Protein AF-A0A014LFZ2-F1 (afdb_monomer_lite)

Foldseek 3Di:
DDPPPPDQAQPDKDWDFDADPVRPGGPDTPDIDGHRDPDPDDDDDPVVDDPDPPPVVVVVVVD

Structure (mmCIF, N/CA/C/O backbone):
data_AF-A0A014LFZ2-F1
#
_entry.id   AF-A0A014LFZ2-F1
#
loop_
_atom_site.group_PDB
_atom_site.id
_atom_site.type_symbol
_atom_site.label_atom_id
_atom_site.label_alt_id
_atom_site.label_comp_id
_atom_site.label_asym_id
_atom_site.label_entity_id
_atom_site.label_seq_id
_atom_site.pdbx_PDB_ins_code
_atom_site.Cartn_x
_atom_site.Cartn_y
_atom_site.Cartn_z
_atom_site.occupancy
_atom_site.B_iso_or_equiv
_atom_site.auth_seq_id
_atom_site.auth_comp_id
_atom_site.auth_asym_id
_atom_site.auth_atom_id
_atom_site.pdbx_PDB_model_num
ATOM 1 N N . MET A 1 1 ? -8.010 -12.165 40.919 1.00 35.06 1 MET A N 1
ATOM 2 C CA . MET A 1 1 ? -8.866 -11.993 39.727 1.00 35.06 1 MET A CA 1
ATOM 3 C C . MET A 1 1 ? -8.349 -10.772 38.985 1.00 35.06 1 MET A C 1
ATOM 5 O O . MET A 1 1 ? -8.625 -9.661 39.410 1.00 35.06 1 MET A O 1
ATOM 9 N N . PHE A 1 2 ? -7.494 -10.961 37.980 1.00 38.06 2 PHE A N 1
ATOM 10 C CA . PHE A 1 2 ? -6.980 -9.852 37.175 1.00 38.06 2 PHE A CA 1
ATOM 11 C C . PHE A 1 2 ? -7.883 -9.715 35.953 1.00 38.06 2 PHE A C 1
ATOM 13 O O . PHE A 1 2 ? -7.847 -10.548 35.050 1.00 38.06 2 PHE A O 1
ATOM 20 N N . SER A 1 3 ? -8.749 -8.704 35.974 1.00 42.28 3 SER A N 1
ATOM 21 C CA . SER A 1 3 ? -9.553 -8.320 34.820 1.00 42.28 3 SER A CA 1
ATOM 22 C C . SER A 1 3 ? -8.613 -7.784 33.747 1.00 42.28 3 SER A C 1
ATOM 24 O O . SER A 1 3 ? -8.152 -6.648 33.830 1.00 42.28 3 SER A O 1
ATOM 26 N N . HIS A 1 4 ? -8.301 -8.608 32.749 1.00 41.78 4 HIS A N 1
ATOM 27 C CA . HIS A 1 4 ? -7.727 -8.112 31.509 1.00 41.78 4 HIS A CA 1
ATOM 28 C C . HIS A 1 4 ? -8.824 -7.325 30.791 1.00 41.78 4 HIS A C 1
ATOM 30 O O . HIS A 1 4 ? -9.700 -7.899 30.150 1.00 41.78 4 HIS A O 1
ATOM 36 N N . THR A 1 5 ? -8.803 -6.002 30.926 1.00 48.16 5 THR A N 1
ATOM 37 C CA . THR A 1 5 ? -9.441 -5.120 29.955 1.00 48.16 5 THR A CA 1
ATOM 38 C C . THR A 1 5 ? -8.708 -5.331 28.637 1.00 48.16 5 THR A C 1
ATOM 40 O O . THR A 1 5 ? -7.615 -4.811 28.418 1.00 48.16 5 THR A O 1
ATOM 43 N N . GLU A 1 6 ? -9.265 -6.188 27.783 1.00 51.91 6 GLU A N 1
ATOM 44 C CA . GLU A 1 6 ? -8.775 -6.397 26.427 1.00 51.91 6 GLU A CA 1
ATOM 45 C C . GLU A 1 6 ? -8.879 -5.056 25.700 1.00 51.91 6 GLU A C 1
ATOM 47 O O . GLU A 1 6 ? -9.962 -4.581 25.363 1.00 51.91 6 GLU A O 1
ATOM 52 N N . SER A 1 7 ? -7.745 -4.361 25.592 1.00 53.94 7 SER A N 1
ATOM 53 C CA . SER A 1 7 ? -7.707 -3.029 25.012 1.00 53.94 7 SER A CA 1
ATOM 54 C C . SER A 1 7 ? -8.197 -3.120 23.573 1.00 53.94 7 SER A C 1
ATOM 56 O O . SER A 1 7 ? -7.555 -3.771 22.746 1.00 53.94 7 SER A O 1
ATOM 58 N N . THR A 1 8 ? -9.258 -2.391 23.243 1.00 59.09 8 THR A N 1
ATOM 59 C CA . THR A 1 8 ? -9.723 -2.113 21.874 1.00 59.09 8 THR A CA 1
ATOM 60 C C . THR A 1 8 ? -8.730 -1.216 21.113 1.00 59.09 8 THR A C 1
ATOM 62 O O . THR A 1 8 ? -9.110 -0.357 20.321 1.00 59.09 8 THR A O 1
ATOM 65 N N . ALA A 1 9 ? -7.436 -1.340 21.409 1.00 59.38 9 ALA A N 1
ATOM 66 C CA . ALA A 1 9 ? -6.384 -0.534 20.834 1.00 59.38 9 ALA A CA 1
ATOM 67 C C . ALA A 1 9 ? -6.073 -1.053 19.421 1.00 59.38 9 ALA A C 1
ATOM 69 O O . ALA A 1 9 ? -5.949 -2.265 19.216 1.00 59.38 9 ALA A O 1
ATOM 70 N N . PRO A 1 10 ? -5.944 -0.161 18.426 1.00 57.19 10 PRO A N 1
ATOM 71 C CA . PRO A 1 10 ? -5.605 -0.560 17.069 1.00 57.19 10 PRO A CA 1
ATOM 72 C C . PRO A 1 10 ? -4.240 -1.249 17.056 1.00 57.19 10 PRO A C 1
ATOM 74 O O . PRO A 1 10 ? -3.230 -0.661 17.440 1.00 57.19 10 PRO A O 1
ATOM 77 N N . ARG A 1 11 ? -4.206 -2.505 16.600 1.00 67.50 11 ARG A N 1
ATOM 78 C CA . ARG A 1 11 ? -2.966 -3.295 16.529 1.00 67.50 11 ARG A CA 1
ATOM 79 C C . ARG A 1 11 ? -2.102 -2.920 15.329 1.00 67.50 11 ARG A C 1
ATOM 81 O O . ARG A 1 11 ? -0.905 -3.181 15.340 1.00 67.50 11 ARG A O 1
ATOM 88 N N . MET A 1 12 ? -2.696 -2.299 14.307 1.00 75.69 12 MET A N 1
ATOM 89 C CA . MET A 1 12 ? -1.988 -1.860 13.109 1.00 75.69 12 MET A CA 1
ATOM 90 C C . MET A 1 12 ? -2.630 -0.600 12.520 1.00 75.69 12 MET A C 1
ATOM 92 O O . MET A 1 12 ? -3.853 -0.473 12.446 1.00 75.69 12 MET A O 1
ATOM 96 N N . THR A 1 13 ? -1.792 0.332 12.068 1.00 79.75 13 THR A N 1
ATOM 97 C CA . THR A 1 13 ? -2.201 1.443 11.200 1.00 79.75 13 THR A CA 1
ATOM 98 C C . THR A 1 13 ? -1.459 1.306 9.881 1.00 79.75 13 THR A C 1
ATOM 100 O O . THR A 1 13 ? -0.233 1.229 9.874 1.00 79.75 13 THR A O 1
ATOM 103 N N . MET A 1 14 ? -2.191 1.307 8.772 1.00 84.62 14 MET A N 1
ATOM 104 C CA . MET A 1 14 ? -1.618 1.355 7.432 1.00 84.62 14 MET A CA 1
ATOM 105 C C . MET A 1 14 ? -1.827 2.753 6.853 1.00 84.62 14 MET A C 1
ATOM 107 O O . MET A 1 14 ? -2.933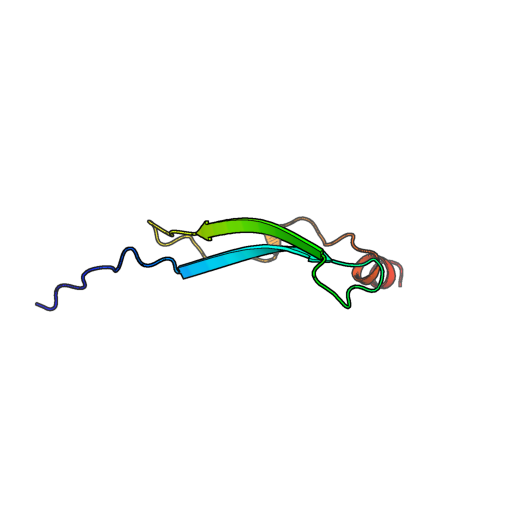 3.293 6.907 1.00 84.62 14 MET A O 1
ATOM 111 N N . ARG A 1 15 ? -0.763 3.350 6.316 1.00 87.44 15 ARG A N 1
ATOM 112 C CA . ARG A 1 15 ? -0.821 4.624 5.591 1.00 87.44 15 ARG A CA 1
ATOM 113 C C . ARG A 1 15 ? -0.484 4.382 4.131 1.00 87.44 15 ARG A C 1
ATOM 115 O O . ARG A 1 15 ? 0.458 3.650 3.836 1.00 87.44 15 ARG A O 1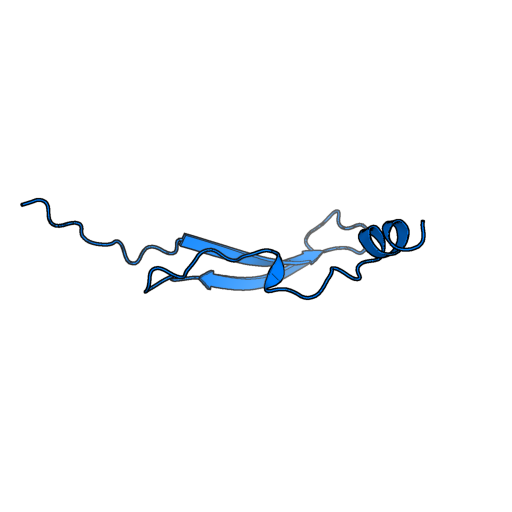
ATOM 122 N N . VAL A 1 16 ? -1.261 4.982 3.239 1.00 88.69 16 VAL A N 1
ATOM 123 C CA . VAL A 1 16 ? -1.087 4.850 1.792 1.00 88.69 16 VAL A CA 1
ATOM 124 C C . VAL A 1 16 ? -0.633 6.191 1.247 1.00 88.69 16 VAL A C 1
ATOM 126 O O . VAL A 1 16 ? -1.299 7.204 1.452 1.00 88.69 16 VAL A O 1
ATOM 129 N N . TYR A 1 17 ? 0.488 6.188 0.537 1.00 93.81 17 TYR A N 1
ATOM 130 C CA . TYR A 1 17 ? 1.073 7.382 -0.055 1.00 93.81 17 TYR A CA 1
ATOM 131 C C . TYR A 1 17 ? 1.193 7.230 -1.567 1.00 93.81 17 TYR A C 1
ATOM 133 O O . TYR A 1 17 ? 1.421 6.131 -2.077 1.00 93.81 17 TYR A O 1
ATOM 141 N N . ARG A 1 18 ? 1.096 8.353 -2.277 1.00 95.56 18 ARG A N 1
ATOM 142 C CA . ARG A 1 18 ? 1.642 8.498 -3.624 1.00 95.56 18 ARG A CA 1
ATOM 143 C C . ARG A 1 18 ? 3.068 9.017 -3.498 1.00 95.56 18 ARG A C 1
ATOM 145 O O . ARG A 1 18 ? 3.312 9.958 -2.744 1.00 95.56 18 ARG A O 1
ATOM 152 N N . VAL A 1 19 ? 3.984 8.409 -4.238 1.00 96.69 19 VAL A N 1
ATOM 153 C CA . VAL A 1 19 ? 5.390 8.816 -4.304 1.00 96.69 19 VAL A CA 1
ATOM 154 C C . VAL A 1 19 ? 5.750 9.275 -5.714 1.00 96.69 19 VAL A C 1
ATOM 156 O O . VAL A 1 19 ? 5.041 8.955 -6.674 1.00 96.69 19 VAL A O 1
ATOM 159 N N . SER A 1 20 ? 6.837 10.035 -5.831 1.00 96.12 20 SER A N 1
ATOM 160 C CA . SER A 1 20 ? 7.464 10.387 -7.104 1.00 96.12 20 SER A CA 1
ATOM 161 C C . SER A 1 20 ? 7.872 9.128 -7.890 1.00 96.12 20 SER A C 1
ATOM 163 O O . SER A 1 20 ? 8.017 8.058 -7.296 1.00 96.12 20 SER A O 1
ATOM 165 N N . PRO A 1 21 ? 8.057 9.209 -9.223 1.00 92.62 21 PRO A N 1
ATOM 166 C CA . PRO A 1 21 ? 8.401 8.039 -10.040 1.00 92.62 21 PRO A CA 1
ATOM 167 C C . PRO A 1 21 ? 9.691 7.317 -9.618 1.00 92.62 21 PRO A C 1
ATOM 169 O O . PRO A 1 21 ? 9.798 6.108 -9.793 1.00 92.62 21 PRO A O 1
ATOM 172 N N . ASP A 1 22 ? 10.649 8.045 -9.042 1.00 93.75 22 ASP A N 1
ATOM 173 C CA . ASP A 1 22 ? 11.890 7.512 -8.462 1.00 93.75 22 ASP A CA 1
ATOM 174 C C . ASP A 1 22 ? 11.714 6.962 -7.030 1.00 93.75 22 ASP A C 1
ATOM 176 O O . ASP A 1 22 ? 12.646 6.410 -6.450 1.00 93.75 22 ASP A O 1
ATOM 180 N N . GLY A 1 23 ? 10.520 7.104 -6.451 1.00 89.50 23 GLY A N 1
ATOM 181 C CA . GLY A 1 23 ? 10.173 6.667 -5.103 1.00 89.50 23 GLY A CA 1
ATOM 182 C C . GLY A 1 23 ? 10.775 7.509 -3.977 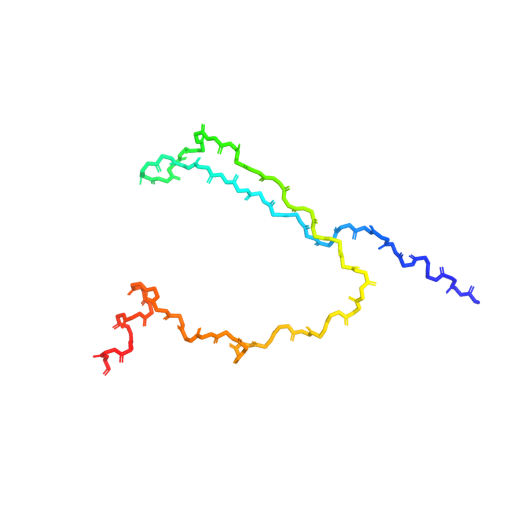1.00 89.50 23 GLY A C 1
ATOM 183 O O . GLY A 1 23 ? 10.577 7.161 -2.814 1.00 89.50 23 GLY A O 1
ATOM 184 N N . ALA A 1 24 ? 11.495 8.593 -4.286 1.00 91.69 24 ALA A N 1
ATOM 185 C CA . ALA A 1 24 ? 12.269 9.342 -3.297 1.00 91.69 24 ALA A CA 1
ATOM 186 C C . ALA A 1 24 ? 11.415 10.272 -2.420 1.00 91.69 24 ALA A C 1
ATOM 188 O O . ALA A 1 24 ? 11.762 10.519 -1.264 1.00 91.69 24 ALA A O 1
ATOM 189 N N . VAL A 1 25 ? 10.298 10.790 -2.945 1.00 95.31 25 VAL A N 1
ATOM 190 C CA . VAL A 1 25 ? 9.484 11.807 -2.267 1.00 95.31 25 VAL A CA 1
ATOM 191 C C . VAL A 1 25 ? 8.019 11.391 -2.227 1.00 95.31 25 VAL A C 1
ATOM 193 O O . VAL A 1 25 ? 7.432 11.032 -3.245 1.00 95.31 25 VAL A O 1
ATOM 196 N N . VAL A 1 26 ? 7.393 11.489 -1.051 1.00 94.44 26 VAL A N 1
ATOM 197 C CA . VAL A 1 26 ? 5.934 11.381 -0.911 1.00 94.44 26 VAL A CA 1
ATOM 198 C C . VAL A 1 26 ? 5.292 12.647 -1.468 1.00 94.44 26 VAL A C 1
ATOM 200 O O . VAL A 1 26 ? 5.488 13.734 -0.934 1.00 94.44 26 VAL A O 1
ATOM 203 N N . THR A 1 27 ? 4.503 12.510 -2.529 1.00 95.88 27 THR A N 1
ATOM 204 C CA . THR A 1 27 ? 3.807 13.636 -3.166 1.00 95.88 27 THR A CA 1
ATOM 205 C C . THR A 1 27 ? 2.397 13.829 -2.616 1.00 95.88 27 THR A C 1
ATOM 207 O O . THR A 1 27 ? 1.823 14.901 -2.776 1.00 95.88 27 THR A O 1
ATOM 210 N N . GLN A 1 28 ? 1.804 12.791 -2.014 1.00 95.75 28 GLN A N 1
ATOM 211 C CA . GLN A 1 28 ? 0.445 12.848 -1.471 1.00 95.75 28 GLN A CA 1
ATOM 212 C C . GLN A 1 28 ? 0.195 11.735 -0.441 1.00 95.75 28 GLN A C 1
ATOM 214 O O . GLN A 1 28 ? 0.574 10.588 -0.671 1.00 95.75 28 GLN A O 1
ATOM 219 N N . GLU A 1 29 ? -0.516 12.032 0.649 1.00 92.62 29 GLU A N 1
ATOM 220 C CA . GLU A 1 29 ? -1.141 11.016 1.512 1.00 92.62 29 GLU A CA 1
ATOM 221 C C . GLU A 1 29 ? -2.540 10.690 0.971 1.00 92.62 29 GLU A C 1
ATOM 223 O O . GLU A 1 29 ? -3.379 11.575 0.815 1.00 92.62 29 GLU A O 1
ATOM 228 N N . LEU A 1 30 ? -2.771 9.423 0.625 1.00 90.81 30 LEU A N 1
ATOM 229 C CA . LEU A 1 30 ? -4.004 8.946 -0.009 1.00 90.81 30 LEU A CA 1
ATOM 230 C C . LEU A 1 30 ? -4.978 8.308 0.982 1.00 90.81 30 LEU A C 1
ATOM 232 O O . LEU A 1 30 ? -6.156 8.159 0.669 1.00 90.81 30 LEU A O 1
ATOM 236 N N . GLY A 1 31 ? -4.513 7.916 2.166 1.00 85.62 31 GLY A N 1
ATOM 237 C CA . GLY A 1 31 ? -5.414 7.393 3.178 1.00 85.62 31 GLY A CA 1
ATOM 238 C C . GLY A 1 31 ? -4.725 6.776 4.380 1.00 85.62 31 GLY A C 1
ATOM 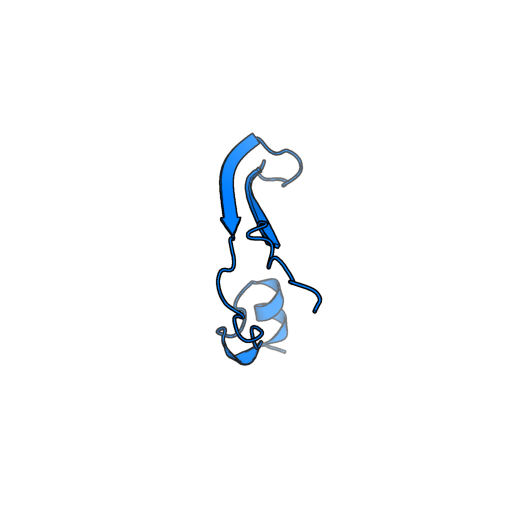239 O O . GLY A 1 31 ? -3.560 6.373 4.340 1.00 85.62 31 GLY A O 1
ATOM 240 N N . ARG A 1 32 ? -5.514 6.660 5.448 1.00 83.69 32 ARG A N 1
ATOM 241 C CA . ARG A 1 32 ? -5.154 6.000 6.698 1.00 83.69 32 ARG A CA 1
ATOM 242 C C . ARG A 1 32 ? -6.180 4.916 6.999 1.00 83.69 32 ARG A C 1
ATOM 244 O O . ARG A 1 32 ? -7.359 5.209 7.171 1.00 83.69 32 ARG A O 1
ATOM 251 N N . VAL A 1 33 ? -5.718 3.676 7.109 1.00 78.00 33 VAL A N 1
ATOM 252 C CA . VAL A 1 33 ? -6.533 2.526 7.507 1.00 78.00 33 VAL A CA 1
ATOM 253 C C . VAL A 1 33 ? -6.148 2.137 8.926 1.00 78.00 33 VAL A C 1
ATOM 255 O O . VAL A 1 33 ? -4.990 1.819 9.207 1.00 78.00 33 VAL A O 1
ATOM 258 N N . VAL A 1 34 ? -7.121 2.182 9.831 1.00 72.75 34 VAL A N 1
ATOM 259 C CA . VAL A 1 34 ? -6.961 1.734 11.215 1.00 72.75 34 VAL A CA 1
ATOM 260 C C . VAL A 1 34 ? -7.548 0.336 11.317 1.00 72.75 34 VAL A C 1
ATOM 262 O O . VAL A 1 34 ? -8.753 0.156 11.156 1.00 72.75 34 VAL A O 1
ATOM 265 N N . VAL A 1 35 ? -6.698 -0.658 11.569 1.00 70.75 35 VAL A N 1
ATOM 266 C CA . VAL A 1 35 ? -7.142 -2.044 11.723 1.00 70.75 35 VAL A CA 1
ATOM 267 C C . VAL A 1 35 ? -7.373 -2.307 13.205 1.00 70.75 35 VAL A C 1
ATOM 269 O O . VAL A 1 35 ? -6.434 -2.426 13.998 1.00 70.75 35 VAL A O 1
ATOM 272 N N . VAL A 1 36 ? -8.651 -2.379 13.573 1.00 67.81 36 VAL A N 1
ATOM 273 C CA . VAL A 1 36 ? -9.092 -2.814 14.898 1.00 67.81 36 VAL A CA 1
ATOM 274 C C . VAL A 1 36 ? -9.416 -4.297 14.802 1.00 67.81 36 VAL A C 1
ATOM 276 O O . VAL A 1 36 ? -10.313 -4.697 14.065 1.00 67.81 36 VAL A O 1
ATOM 279 N N . VAL A 1 37 ? -8.668 -5.118 15.527 1.00 66.00 37 VAL A N 1
ATOM 280 C CA . VAL A 1 37 ? -8.905 -6.560 15.587 1.00 66.00 37 VAL A CA 1
ATOM 281 C C . VAL A 1 37 ? -9.804 -6.808 16.793 1.00 66.00 37 VAL A C 1
ATOM 283 O O . VAL A 1 37 ? -9.356 -6.626 17.921 1.00 66.00 37 VAL A O 1
ATOM 286 N N . LYS A 1 38 ? -11.080 -7.136 16.552 1.00 62.06 38 LYS A N 1
ATOM 287 C CA . LYS A 1 38 ? -12.044 -7.454 17.622 1.00 62.06 38 LYS A CA 1
ATOM 288 C C . LYS A 1 38 ? -11.928 -8.897 18.118 1.00 62.06 38 LYS A C 1
ATOM 290 O O . LYS A 1 38 ? -12.205 -9.139 19.281 1.00 62.06 38 LYS A O 1
ATOM 295 N N . ASP A 1 39 ? -11.466 -9.809 17.264 1.00 59.03 39 ASP A N 1
ATOM 296 C CA . ASP A 1 39 ? -11.379 -11.242 17.552 1.00 59.03 39 ASP A CA 1
ATOM 297 C C . ASP A 1 39 ? -9.951 -11.756 17.360 1.00 59.03 39 ASP A C 1
ATOM 299 O O . ASP A 1 39 ? -9.198 -11.229 16.538 1.00 59.03 39 ASP A O 1
ATOM 303 N N . LYS A 1 40 ? -9.568 -12.826 18.067 1.00 63.44 40 LYS A N 1
ATOM 304 C CA . LYS A 1 40 ? -8.339 -13.579 17.766 1.00 63.44 40 LYS A CA 1
ATOM 305 C C . LYS A 1 40 ? -8.454 -14.202 16.371 1.00 63.44 40 LYS A C 1
ATOM 307 O O . LYS A 1 40 ? -8.891 -15.336 16.224 1.00 63.44 40 LYS A O 1
ATOM 312 N N . LEU A 1 41 ? -8.074 -13.443 15.348 1.00 65.19 41 LEU A N 1
ATOM 313 C CA . LEU A 1 41 ? -7.904 -13.962 14.000 1.00 65.19 41 LEU A CA 1
ATOM 314 C C . LEU A 1 41 ? -6.790 -15.005 14.030 1.00 65.19 41 LEU A C 1
ATOM 316 O O . LEU A 1 41 ? -5.703 -14.747 14.556 1.00 65.19 41 LEU A O 1
ATOM 320 N N . GLU A 1 42 ? -7.072 -16.174 13.462 1.00 69.94 42 GLU A N 1
ATOM 321 C CA . GLU A 1 42 ? -6.056 -17.195 13.253 1.00 69.94 42 GLU A CA 1
ATOM 322 C C . GLU A 1 42 ? -4.872 -16.603 12.468 1.00 69.94 42 GLU A C 1
ATOM 324 O O . GLU A 1 42 ? -5.078 -15.774 11.571 1.00 69.94 42 GLU A O 1
ATOM 329 N N . PRO A 1 43 ? -3.626 -17.009 12.772 1.00 70.25 43 PRO A N 1
ATOM 330 C CA . PRO A 1 43 ? -2.462 -16.519 12.053 1.00 70.25 43 PRO A CA 1
ATOM 331 C C . PRO A 1 43 ? -2.601 -16.735 10.543 1.00 70.25 43 PRO A C 1
ATOM 333 O O . PRO A 1 43 ? -2.942 -17.828 10.077 1.00 70.25 43 PRO A O 1
ATOM 336 N N . LEU A 1 44 ? -2.287 -15.697 9.767 1.00 76.06 44 LEU A N 1
ATOM 337 C CA . LEU A 1 44 ? -2.211 -15.810 8.316 1.00 76.06 44 LEU A CA 1
ATOM 338 C C . LEU A 1 44 ? -1.135 -16.842 7.951 1.00 76.06 44 LEU A C 1
ATOM 340 O O . LEU A 1 44 ? 0.020 -16.734 8.362 1.00 76.06 44 LEU A O 1
ATOM 344 N N . ARG A 1 45 ? -1.524 -17.849 7.169 1.00 77.69 45 ARG A N 1
ATOM 345 C CA . ARG A 1 45 ? -0.628 -18.889 6.646 1.00 77.69 45 ARG A CA 1
ATOM 346 C C . ARG A 1 45 ? -0.217 -18.505 5.232 1.00 77.69 45 ARG A C 1
ATOM 348 O O . ARG A 1 45 ? -1.049 -18.046 4.455 1.00 77.69 45 ARG A O 1
ATOM 355 N N . SER A 1 46 ? 1.043 -18.741 4.879 1.00 74.94 46 SER A N 1
ATOM 356 C CA . SER A 1 46 ? 1.586 -18.428 3.548 1.00 74.94 46 SER A CA 1
ATOM 357 C C . SER A 1 46 ? 0.824 -19.109 2.405 1.00 74.94 46 SER A C 1
ATOM 359 O O . SER A 1 46 ? 0.711 -18.536 1.328 1.00 74.94 46 SER A O 1
ATOM 361 N N . SER A 1 47 ? 0.238 -20.285 2.651 1.00 77.81 47 SER A N 1
ATOM 362 C CA . SER A 1 47 ? -0.575 -21.033 1.683 1.00 77.81 47 SER A CA 1
ATOM 363 C C . SER A 1 47 ? -1.957 -20.431 1.394 1.00 77.81 47 SER A C 1
ATOM 365 O O . SER A 1 47 ? -2.625 -20.894 0.475 1.00 77.81 47 SER A O 1
ATOM 367 N N . GLN A 1 48 ? -2.410 -19.429 2.158 1.00 84.00 48 GLN A N 1
ATOM 368 C CA . GLN A 1 48 ? -3.720 -18.790 1.948 1.00 84.00 48 GLN A CA 1
ATOM 369 C C . GLN A 1 48 ? -3.725 -17.797 0.779 1.00 84.00 48 GLN A C 1
ATOM 371 O O . GLN A 1 48 ? -4.790 -17.375 0.336 1.00 84.00 48 GLN A O 1
ATOM 376 N N . PHE A 1 49 ? -2.551 -17.416 0.277 1.00 79.06 49 PHE A N 1
ATOM 377 C CA . PHE A 1 49 ? -2.414 -16.448 -0.803 1.00 79.06 49 PHE A CA 1
ATOM 378 C C . PHE A 1 49 ? -1.901 -17.133 -2.069 1.00 79.06 49 PHE A C 1
ATOM 380 O O . PHE A 1 49 ? -1.086 -18.055 -1.982 1.00 79.06 49 PHE A O 1
ATOM 387 N N . PRO A 1 50 ? -2.347 -16.692 -3.259 1.00 80.88 50 PRO A N 1
ATOM 388 C CA . PRO A 1 50 ? -1.799 -17.205 -4.504 1.00 80.88 50 PRO A CA 1
ATOM 389 C C . PRO A 1 50 ? -0.285 -16.938 -4.569 1.00 80.88 50 PRO A C 1
ATOM 391 O O . PRO A 1 50 ? 0.192 -15.950 -4.000 1.00 80.88 50 PRO A O 1
ATOM 394 N N . PRO A 1 51 ? 0.480 -17.778 -5.289 1.00 83.31 51 PRO A N 1
ATOM 395 C CA . PRO A 1 51 ? 1.913 -17.572 -5.446 1.00 83.31 51 PRO A CA 1
ATOM 396 C C . PRO A 1 51 ? 2.190 -16.178 -6.018 1.00 83.31 51 PRO A C 1
ATOM 398 O O . PRO A 1 51 ? 1.515 -15.720 -6.946 1.00 83.31 51 PRO A O 1
ATOM 401 N N . CYS A 1 52 ? 3.176 -15.485 -5.446 1.00 82.44 52 CYS A N 1
ATOM 402 C CA . CYS A 1 52 ? 3.499 -14.118 -5.833 1.00 82.44 52 CYS A CA 1
ATOM 403 C C . CYS A 1 52 ? 3.969 -14.074 -7.294 1.00 82.44 52 CYS A C 1
ATOM 405 O O . CYS A 1 52 ? 4.999 -14.643 -7.637 1.00 82.44 52 CYS A O 1
ATOM 407 N N . ARG A 1 53 ? 3.238 -13.351 -8.150 1.00 82.31 53 ARG A N 1
ATOM 408 C CA . ARG A 1 53 ? 3.576 -13.180 -9.576 1.00 82.31 53 ARG A CA 1
ATOM 409 C C . ARG A 1 53 ? 4.320 -11.878 -9.877 1.00 82.31 53 ARG A C 1
ATOM 411 O O . ARG A 1 53 ? 4.332 -11.426 -11.020 1.00 82.31 53 ARG A O 1
ATOM 418 N N . CYS A 1 54 ? 4.892 -11.222 -8.867 1.00 86.00 54 CYS A N 1
ATOM 419 C CA . CYS A 1 54 ? 5.625 -9.982 -9.103 1.00 86.00 54 CYS A CA 1
ATOM 420 C C . CYS A 1 54 ? 6.901 -10.262 -9.919 1.00 86.00 54 CYS A C 1
ATOM 422 O O . CYS A 1 54 ? 7.437 -11.368 -9.834 1.00 86.00 54 CYS A O 1
ATOM 424 N N . PRO A 1 55 ? 7.429 -9.280 -10.671 1.00 85.38 55 PRO A N 1
ATOM 425 C CA . PRO A 1 55 ? 8.607 -9.483 -11.520 1.00 85.38 55 PRO A CA 1
ATOM 426 C C . PRO A 1 55 ? 9.797 -10.124 -10.794 1.00 85.38 55 PRO A C 1
ATOM 428 O O . PRO A 1 55 ? 10.477 -10.972 -11.360 1.00 85.38 55 PRO A O 1
ATOM 431 N N . ARG A 1 56 ? 9.994 -9.784 -9.511 1.00 83.25 56 ARG A N 1
ATOM 432 C CA . ARG A 1 56 ? 11.064 -10.335 -8.669 1.00 83.25 56 ARG A CA 1
ATOM 433 C C . ARG A 1 56 ? 10.936 -11.847 -8.443 1.00 83.25 5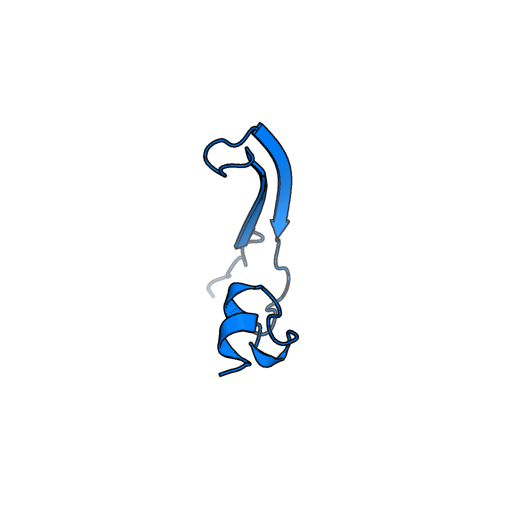6 ARG A C 1
ATOM 435 O O . ARG A 1 56 ? 11.939 -12.537 -8.525 1.00 83.25 56 ARG A O 1
ATOM 442 N N . HIS A 1 57 ? 9.731 -12.348 -8.167 1.00 82.69 57 HIS A N 1
ATOM 443 C CA . HIS A 1 57 ? 9.489 -13.778 -7.911 1.00 82.69 57 HIS A CA 1
ATOM 444 C C . HIS A 1 57 ? 9.141 -14.567 -9.178 1.00 82.69 57 HIS A C 1
ATOM 446 O O . HIS A 1 57 ? 9.297 -15.783 -9.211 1.00 82.69 57 HIS A O 1
ATOM 452 N N . ARG A 1 58 ? 8.697 -13.887 -10.243 1.00 76.12 58 ARG A N 1
ATOM 453 C CA . ARG A 1 58 ? 8.527 -14.502 -11.562 1.00 76.12 58 ARG A CA 1
ATOM 454 C C . ARG A 1 58 ? 9.877 -14.936 -12.137 1.00 76.12 58 ARG A C 1
ATOM 456 O O . ARG A 1 58 ? 9.987 -16.055 -12.608 1.00 76.12 58 ARG A O 1
ATOM 463 N N . ALA A 1 59 ? 10.908 -14.096 -12.022 1.00 72.12 59 ALA A N 1
ATOM 464 C CA . ALA A 1 59 ? 12.247 -14.395 -12.536 1.00 72.12 59 ALA A CA 1
ATOM 465 C C . ALA A 1 59 ? 12.901 -15.640 -11.904 1.00 72.12 59 ALA A C 1
ATOM 467 O O . ALA A 1 59 ? 13.760 -16.256 -12.521 1.00 72.12 59 ALA A O 1
ATOM 468 N N . THR A 1 60 ? 12.500 -16.012 -10.685 1.00 63.31 60 THR A N 1
ATOM 469 C CA . THR A 1 60 ? 13.020 -17.185 -9.966 1.00 63.31 60 THR A CA 1
ATOM 470 C C . THR A 1 60 ? 12.230 -18.468 -10.222 1.00 63.31 60 THR A C 1
ATOM 472 O O . THR A 1 60 ? 12.668 -19.523 -9.792 1.00 63.31 60 THR A O 1
ATOM 475 N N . ALA A 1 61 ? 11.050 -18.385 -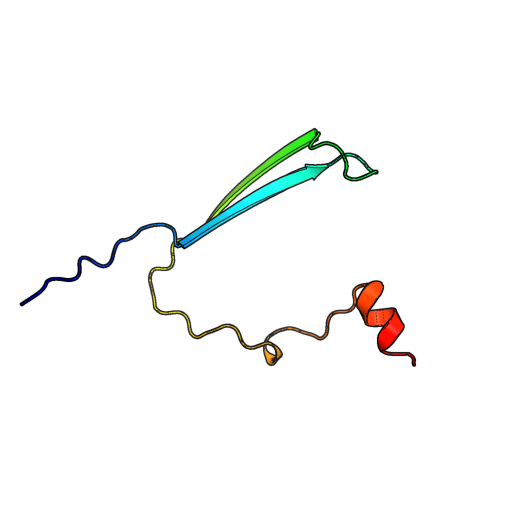10.847 1.00 59.84 61 ALA A N 1
ATOM 476 C CA . ALA A 1 61 ? 10.198 -19.546 -11.125 1.00 59.84 61 ALA A CA 1
ATOM 477 C C . ALA A 1 61 ? 10.487 -20.200 -12.491 1.00 59.84 61 ALA A C 1
ATOM 479 O O . ALA A 1 61 ? 10.061 -21.327 -12.716 1.00 59.84 61 ALA A O 1
ATOM 480 N N . ASP A 1 62 ? 11.190 -19.489 -13.380 1.00 54.75 62 ASP A N 1
ATOM 481 C CA . ASP A 1 62 ? 11.566 -19.929 -14.733 1.00 54.75 62 ASP A CA 1
ATOM 482 C C . ASP A 1 62 ? 13.029 -20.451 -14.811 1.00 54.75 62 ASP A C 1
ATOM 484 O O . ASP A 1 62 ? 13.559 -20.628 -15.909 1.00 54.75 62 ASP A O 1
ATOM 488 N N . MET A 1 63 ? 13.692 -20.665 -13.663 1.00 48.06 63 MET A N 1
ATOM 489 C CA . MET A 1 63 ? 15.019 -21.302 -13.529 1.00 48.06 63 MET A CA 1
ATOM 490 C C . MET A 1 63 ? 14.885 -22.693 -12.915 1.00 48.06 63 MET A C 1
ATOM 492 O O . MET A 1 63 ? 15.654 -23.583 -13.338 1.00 48.06 63 MET A O 1
#

Radius of gyration: 18.75 Å; chains: 1; bounding box: 27×35×54 Å

Sequence (63 aa):
MFSHTESTAPRMTMRVYRVSPDGAVVTQELGRVVVVVKDKLEPLRSSQFPPCRCPRHRATADM

pLDDT: mean 74.76, std 16.17, range [35.06, 96.69]

Secondary structure (DSSP, 8-state):
----------SEEEEEEEE-TTS-SEEEEEEEEEE---S-PPPPPGGGSPPP-SHHHHTTT--